Protein AF-A0A2V7KKA0-F1 (afdb_monomer_lite)

Radius of gyration: 19.96 Å; chains: 1; bounding box: 43×36×61 Å

pLDDT: mean 76.33, std 16.25, range [37.41, 95.31]

Foldseek 3Di:
DDDPVNVVVVVVVPPPCDPCPPPVNCVVCVVVCPVCPPPDPVVCVPPPVNVVVVVVQAPDDPVDDDPPVVVPNGDGPVVVVVVVVLVVQCPPDVVCCVVPPVVQPVDVVSNVVVVPD

Secondary structure (DSSP, 8-state):
---HHHHHHHHHHT--------HHHHHHHGGGGGGGTTS-HHHHHT-HHHHHHHHHTS---TTS----TTT--PPPHHHHHHHHHHHHHHHHSHHHIIIIIITGGGSHHHHHHHT--

Structure (mmCIF, N/CA/C/O backbone):
data_AF-A0A2V7KKA0-F1
#
_entry.id   AF-A0A2V7KKA0-F1
#
loop_
_atom_site.group_PDB
_atom_site.id
_atom_site.type_symbol
_atom_site.label_atom_id
_atom_site.label_alt_id
_atom_site.label_comp_id
_atom_site.label_asym_id
_atom_site.label_entity_id
_atom_site.label_seq_id
_atom_site.pdbx_PDB_ins_code
_atom_site.Cartn_x
_atom_site.Cartn_y
_atom_site.Cartn_z
_atom_site.occupancy
_atom_site.B_iso_or_equiv
_atom_site.auth_seq_id
_atom_site.auth_comp_id
_atom_site.auth_asym_id
_atom_site.auth_atom_id
_atom_site.pdbx_PDB_model_num
ATOM 1 N N . MET A 1 1 ? -1.093 6.565 39.123 1.00 48.78 1 MET A N 1
ATOM 2 C CA . MET A 1 1 ? -0.723 5.973 37.817 1.00 48.78 1 MET A CA 1
ATOM 3 C C . MET A 1 1 ? -1.458 6.728 36.716 1.00 48.78 1 MET A C 1
ATOM 5 O O . MET A 1 1 ? -2.671 6.868 36.840 1.00 48.78 1 MET A O 1
ATOM 9 N N . PRO A 1 2 ? -0.781 7.279 35.696 1.00 57.25 2 PRO A N 1
ATOM 10 C CA . PRO A 1 2 ? -1.476 7.929 34.593 1.00 57.25 2 PRO A CA 1
ATOM 11 C C . PRO A 1 2 ? -2.195 6.870 33.750 1.00 57.25 2 PRO A C 1
ATOM 13 O O . PRO A 1 2 ? -1.632 5.827 33.433 1.00 57.25 2 PRO A O 1
ATOM 16 N N . THR A 1 3 ? -3.458 7.117 33.411 1.00 74.44 3 THR A N 1
ATOM 17 C CA . THR A 1 3 ? -4.251 6.226 32.558 1.00 74.44 3 THR A CA 1
ATOM 18 C C . THR A 1 3 ? -3.871 6.406 31.087 1.00 74.44 3 THR A C 1
ATOM 20 O O . THR A 1 3 ? -3.471 7.494 30.666 1.00 74.44 3 THR A O 1
ATOM 23 N N . ARG A 1 4 ? -4.046 5.354 30.273 1.00 66.62 4 ARG A N 1
ATOM 24 C CA . ARG A 1 4 ? -3.746 5.341 28.825 1.00 66.62 4 ARG A CA 1
ATOM 25 C C . ARG A 1 4 ? -4.326 6.554 28.079 1.00 66.62 4 ARG A C 1
ATOM 27 O O . ARG A 1 4 ? -3.649 7.145 27.247 1.00 66.62 4 ARG A O 1
ATOM 34 N N . ARG A 1 5 ? -5.546 6.979 28.436 1.00 72.38 5 ARG A N 1
ATOM 35 C CA . ARG A 1 5 ? -6.208 8.184 27.895 1.00 72.38 5 ARG A CA 1
ATOM 36 C C . ARG A 1 5 ? -5.479 9.485 28.229 1.00 72.38 5 ARG A C 1
ATOM 38 O O . ARG A 1 5 ? -5.412 10.367 27.386 1.00 72.38 5 ARG A O 1
ATOM 45 N N . ARG A 1 6 ? -4.920 9.607 29.434 1.00 73.31 6 ARG A N 1
ATOM 46 C CA . ARG A 1 6 ? -4.191 10.807 29.862 1.00 73.31 6 ARG A CA 1
ATOM 47 C C . ARG A 1 6 ? -2.818 10.902 29.192 1.00 73.31 6 ARG A C 1
ATOM 49 O O . ARG A 1 6 ? -2.408 11.998 28.840 1.00 73.31 6 ARG A O 1
ATOM 56 N N . PHE A 1 7 ? -2.164 9.763 28.958 1.00 70.81 7 PHE A N 1
ATOM 57 C CA . PHE A 1 7 ? -0.900 9.685 28.217 1.00 70.81 7 PHE A CA 1
ATOM 58 C C . PHE A 1 7 ? -1.070 10.021 26.725 1.00 70.81 7 PHE A C 1
ATOM 60 O O . PHE A 1 7 ? -0.339 10.851 26.185 1.00 70.81 7 PHE A O 1
ATOM 67 N N . LEU A 1 8 ? -2.085 9.447 26.068 1.00 72.38 8 LEU A N 1
ATOM 68 C CA . LEU A 1 8 ? -2.421 9.806 24.685 1.00 72.38 8 LEU A CA 1
ATOM 69 C C . LEU A 1 8 ? -2.881 11.268 24.585 1.00 72.38 8 LEU A C 1
ATOM 71 O O . LEU A 1 8 ? -2.441 11.985 23.694 1.00 72.38 8 LEU A O 1
ATOM 75 N N . GLY A 1 9 ? -3.678 11.745 25.546 1.00 66.06 9 GLY A N 1
ATOM 76 C CA . GLY A 1 9 ? -4.071 13.153 25.634 1.00 66.06 9 GLY A CA 1
ATOM 77 C C . GLY A 1 9 ? -2.880 14.111 25.755 1.00 66.06 9 GLY A C 1
ATOM 78 O O . GLY A 1 9 ? -2.889 15.159 25.122 1.00 66.06 9 GLY A O 1
ATOM 79 N N . SER A 1 10 ? -1.823 13.746 26.492 1.00 65.19 10 SER A N 1
ATOM 80 C CA . SER A 1 10 ? -0.599 14.560 26.574 1.00 65.19 10 SER A CA 1
ATOM 81 C C . SER A 1 10 ? 0.253 14.540 25.300 1.00 65.19 10 SER A C 1
ATOM 83 O O . SER A 1 10 ? 0.927 15.524 25.023 1.00 65.19 10 SER A O 1
ATOM 85 N N . LEU A 1 11 ? 0.194 13.465 24.505 1.00 58.69 11 LEU A N 1
ATOM 86 C CA . LEU A 1 11 ? 0.838 13.399 23.187 1.00 58.69 11 LEU A CA 1
ATOM 87 C C . LEU A 1 11 ? 0.137 14.318 22.174 1.00 58.69 11 LEU A C 1
ATOM 89 O O . LEU A 1 11 ? 0.813 15.045 21.455 1.00 58.69 11 LEU A O 1
ATOM 93 N N . PHE A 1 12 ? -1.200 14.356 22.171 1.00 52.69 12 PHE A N 1
ATOM 94 C CA . PHE A 1 12 ? -1.978 15.247 21.296 1.00 52.69 12 PHE A CA 1
ATOM 95 C C . PHE A 1 12 ? -2.017 16.709 21.772 1.00 52.69 12 PHE A C 1
ATOM 97 O O . PHE A 1 12 ? -2.130 17.623 20.961 1.00 52.69 12 PHE A O 1
ATOM 104 N N . ALA A 1 13 ? -1.861 16.974 23.072 1.00 54.56 13 ALA A N 1
ATOM 105 C CA . ALA A 1 13 ? -1.648 18.338 23.565 1.00 54.56 13 ALA A CA 1
ATOM 106 C C . ALA A 1 13 ? -0.274 18.905 23.147 1.00 54.56 13 ALA A C 1
ATOM 108 O O . ALA A 1 13 ? -0.090 20.119 23.136 1.00 54.56 13 ALA A O 1
ATOM 109 N N . ALA A 1 14 ? 0.671 18.033 22.775 1.00 50.44 14 ALA A N 1
ATOM 110 C CA . ALA A 1 14 ? 1.998 18.392 22.282 1.00 50.44 14 ALA A CA 1
ATOM 111 C C . ALA A 1 14 ? 2.119 18.374 20.741 1.00 50.44 14 ALA A C 1
ATOM 113 O O . ALA A 1 14 ? 3.182 18.700 20.212 1.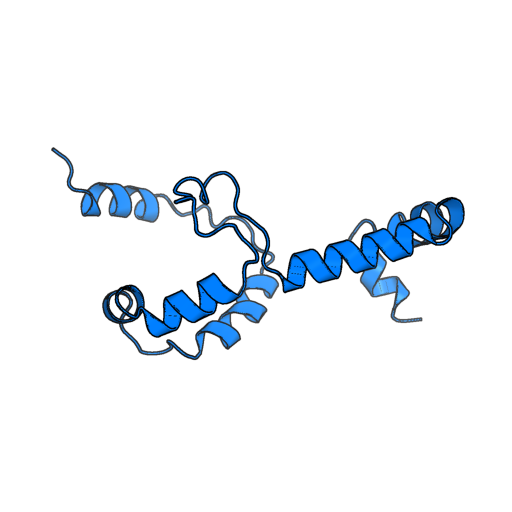00 50.44 14 ALA A O 1
ATOM 114 N N . THR A 1 15 ? 1.057 18.046 19.989 1.00 47.69 15 THR A N 1
ATOM 115 C CA . THR A 1 15 ? 1.067 18.088 18.514 1.00 47.69 15 THR A CA 1
ATOM 116 C C . THR A 1 15 ? 0.797 19.496 17.981 1.00 47.69 15 THR A C 1
ATOM 118 O O . THR A 1 15 ? -0.230 19.760 17.364 1.00 47.69 15 THR A O 1
ATOM 121 N N . ALA A 1 16 ? 1.760 20.396 18.175 1.00 48.88 16 ALA A N 1
ATOM 122 C CA . ALA A 1 16 ? 1.995 21.512 17.252 1.00 48.88 16 ALA A CA 1
ATOM 123 C C . ALA A 1 16 ? 3.059 21.154 16.192 1.00 48.88 16 ALA A C 1
ATOM 125 O O . ALA A 1 16 ? 3.560 22.020 15.483 1.00 48.88 16 ALA A O 1
ATOM 126 N N . THR A 1 17 ? 3.410 19.872 16.065 1.00 49.38 17 THR A N 1
ATOM 127 C CA . THR A 1 17 ? 4.269 19.349 15.001 1.00 49.38 17 THR A CA 1
ATOM 128 C C . THR A 1 17 ? 3.491 18.318 14.196 1.00 49.38 17 THR A C 1
ATOM 130 O O . THR A 1 17 ? 3.708 17.112 14.281 1.00 49.38 17 THR A O 1
ATOM 133 N N . LEU A 1 18 ? 2.547 18.806 13.385 1.00 48.06 18 LEU A N 1
ATOM 134 C CA . LEU A 1 18 ? 2.124 18.055 12.207 1.00 48.06 18 LEU A CA 1
ATOM 135 C C . LEU A 1 18 ? 3.412 17.715 11.437 1.00 48.06 18 LEU A C 1
ATOM 137 O O . LEU A 1 18 ? 4.129 18.652 11.066 1.00 48.06 18 LEU A O 1
ATOM 141 N N . PRO A 1 19 ? 3.766 16.435 11.202 1.00 48.94 19 PRO A N 1
ATOM 142 C CA . PRO A 1 19 ? 4.768 16.155 10.190 1.00 48.94 19 PRO A CA 1
ATOM 143 C C . PRO A 1 19 ? 4.258 16.838 8.926 1.00 48.94 19 PRO A C 1
ATOM 145 O O . PRO A 1 19 ? 3.075 16.717 8.602 1.00 48.94 19 PRO A O 1
ATOM 148 N N . ALA A 1 20 ? 5.112 17.625 8.276 1.00 52.56 20 ALA A N 1
ATOM 149 C CA . ALA A 1 20 ? 4.772 18.353 7.066 1.00 52.56 20 ALA A CA 1
ATOM 150 C C . ALA A 1 20 ? 4.495 17.356 5.927 1.00 52.56 20 ALA A C 1
ATOM 152 O O . ALA A 1 20 ? 5.288 17.196 5.001 1.00 52.56 20 ALA A O 1
ATOM 153 N N . LEU A 1 21 ? 3.353 16.663 5.981 1.00 51.91 21 LEU A N 1
ATOM 154 C CA . LEU A 1 21 ? 2.691 16.199 4.784 1.00 51.91 21 LEU A CA 1
ATOM 155 C C . LEU A 1 21 ? 2.526 17.450 3.938 1.00 51.91 21 LEU A C 1
ATOM 157 O O . LEU A 1 21 ? 1.974 18.449 4.404 1.00 51.91 21 LEU A O 1
ATOM 161 N N . LYS A 1 22 ? 3.060 17.411 2.714 1.00 53.06 22 LYS A N 1
ATOM 162 C CA . LYS A 1 22 ? 2.825 18.462 1.725 1.00 53.06 22 LYS A CA 1
ATOM 163 C C . LYS A 1 22 ? 1.345 18.828 1.803 1.00 53.06 22 LYS A C 1
ATOM 165 O O . LYS A 1 22 ? 0.509 17.930 1.789 1.00 53.06 22 LYS A O 1
ATOM 170 N N . SER A 1 23 ? 1.041 20.111 1.932 1.00 53.50 23 SER A N 1
ATOM 171 C CA . SER A 1 23 ? -0.306 20.645 2.176 1.00 53.50 23 SER A CA 1
ATOM 172 C C . SER A 1 23 ? -1.382 20.073 1.237 1.00 53.50 23 SER A C 1
ATOM 174 O O . SER A 1 23 ? -2.538 19.950 1.625 1.00 53.50 23 SER A O 1
ATOM 176 N N . ASP A 1 24 ? -0.987 19.629 0.042 1.00 58.88 24 ASP A N 1
ATOM 177 C CA . ASP A 1 24 ? -1.864 19.016 -0.959 1.00 58.88 24 ASP A CA 1
ATOM 178 C C . ASP A 1 24 ? -2.072 17.490 -0.796 1.00 58.88 24 ASP A C 1
ATOM 180 O O . ASP A 1 24 ? -3.012 16.913 -1.333 1.00 58.88 24 ASP A O 1
ATOM 184 N N . ALA A 1 25 ? -1.216 16.796 -0.041 1.00 60.06 25 ALA A N 1
ATOM 185 C CA . ALA A 1 25 ? -1.351 15.360 0.213 1.00 60.06 25 ALA A CA 1
ATOM 186 C C . ALA A 1 25 ? -2.565 15.068 1.101 1.00 60.06 25 ALA A C 1
ATOM 188 O O . ALA A 1 25 ? -3.354 14.180 0.790 1.00 60.06 25 ALA A O 1
ATOM 189 N N . LEU A 1 26 ? -2.760 15.861 2.160 1.00 59.38 26 LEU A N 1
ATOM 190 C CA . LEU A 1 26 ? -3.953 15.760 3.001 1.00 59.38 26 LEU A CA 1
ATOM 191 C C . LEU A 1 26 ? -5.218 16.091 2.204 1.00 59.38 26 LEU A C 1
ATOM 193 O O . LEU A 1 26 ? -6.191 15.351 2.299 1.00 59.38 26 LEU A O 1
ATOM 197 N N . ALA A 1 27 ? -5.180 17.116 1.348 1.00 65.31 27 ALA A N 1
ATOM 198 C CA . ALA A 1 27 ? -6.294 17.468 0.465 1.00 65.31 27 ALA A CA 1
ATOM 199 C C . ALA A 1 27 ? -6.671 16.348 -0.523 1.00 65.31 27 ALA A C 1
ATOM 201 O O . ALA A 1 27 ? -7.838 16.210 -0.873 1.00 65.31 27 ALA A O 1
ATOM 202 N N . ARG A 1 28 ? -5.714 15.509 -0.942 1.00 63.72 28 ARG A N 1
ATOM 203 C CA . ARG A 1 28 ? -5.966 14.332 -1.796 1.00 63.72 28 ARG A CA 1
ATOM 204 C C . ARG A 1 28 ? -6.451 13.105 -1.023 1.00 63.72 28 ARG A C 1
ATOM 206 O O . ARG A 1 28 ? -7.125 12.261 -1.604 1.00 63.72 28 ARG A O 1
ATOM 213 N N . ILE A 1 29 ? -6.112 13.000 0.262 1.00 63.28 29 ILE A N 1
ATOM 214 C CA . ILE A 1 29 ? -6.510 11.886 1.139 1.00 63.28 29 ILE A CA 1
ATOM 215 C C . ILE A 1 29 ? -7.889 12.141 1.771 1.00 63.28 29 ILE A C 1
ATOM 217 O O . ILE A 1 29 ? -8.669 11.205 1.918 1.00 63.28 29 ILE A O 1
ATOM 221 N N . LEU A 1 30 ? -8.229 13.394 2.088 1.00 64.94 30 LEU A N 1
ATOM 222 C CA . LEU A 1 30 ? -9.510 13.800 2.689 1.00 64.94 30 LEU A CA 1
ATOM 223 C C . LEU A 1 30 ? -10.752 13.311 1.908 1.00 64.94 30 LEU A C 1
ATOM 225 O O . LEU A 1 30 ? -11.690 12.816 2.525 1.00 64.94 30 LEU A O 1
ATOM 229 N N . PRO A 1 31 ? -10.789 13.335 0.563 1.00 71.31 31 PRO A N 1
ATOM 230 C CA . PRO A 1 31 ? -11.904 12.755 -0.183 1.00 71.31 31 PRO A CA 1
ATOM 231 C C . PRO A 1 31 ? -12.039 11.239 -0.006 1.00 71.31 31 PRO A C 1
ATOM 233 O O . PRO A 1 31 ? -13.144 10.713 -0.113 1.00 71.31 31 PRO A O 1
ATOM 236 N N . ALA A 1 32 ? -10.948 10.518 0.274 1.00 66.50 32 ALA A N 1
ATOM 237 C CA . ALA A 1 32 ? -11.002 9.080 0.528 1.00 66.50 32 ALA A CA 1
ATOM 238 C C . ALA A 1 32 ? -11.655 8.766 1.886 1.00 66.50 32 ALA A C 1
ATOM 240 O O . ALA A 1 32 ? -12.315 7.733 2.019 1.00 66.50 32 ALA A O 1
ATOM 241 N N . THR A 1 33 ? -11.573 9.686 2.858 1.00 71.75 33 THR A N 1
ATOM 242 C CA . THR A 1 33 ? -12.220 9.545 4.173 1.00 71.75 33 THR A CA 1
ATOM 243 C C . THR A 1 33 ? -13.716 9.857 4.153 1.00 71.75 33 THR A C 1
ATOM 245 O O . THR A 1 33 ? -14.379 9.671 5.167 1.00 71.75 33 THR A O 1
ATOM 248 N N . ARG A 1 34 ? -14.288 10.248 3.003 1.00 76.94 34 ARG A N 1
ATOM 249 C CA . ARG A 1 34 ? -15.732 10.513 2.855 1.00 76.94 34 ARG A CA 1
ATOM 250 C C . ARG A 1 34 ? -16.625 9.351 3.311 1.00 76.94 34 ARG A C 1
ATOM 252 O O . ARG A 1 34 ? -17.756 9.566 3.717 1.00 76.94 34 ARG A O 1
ATOM 259 N N . HIS A 1 35 ? -16.116 8.117 3.241 1.00 74.38 35 HIS A N 1
ATOM 260 C CA . HIS A 1 35 ? -16.853 6.907 3.624 1.00 74.38 35 HIS A CA 1
ATOM 261 C C . HIS A 1 35 ? -17.075 6.787 5.138 1.00 74.38 35 HIS A C 1
ATOM 263 O O . HIS A 1 35 ? -17.894 5.984 5.577 1.00 74.38 35 HIS A O 1
ATOM 269 N N . VAL A 1 36 ? -16.363 7.584 5.936 1.00 82.69 36 VAL A N 1
ATOM 270 C CA . VAL A 1 36 ? -16.521 7.649 7.394 1.00 82.69 36 VAL A CA 1
ATOM 271 C C . VAL A 1 36 ? -16.931 9.041 7.872 1.00 82.69 36 VAL A C 1
ATOM 273 O O . VAL A 1 36 ? -16.924 9.309 9.072 1.00 82.69 36 VAL A O 1
ATOM 276 N N . ASP A 1 37 ? -17.300 9.926 6.945 1.00 83.88 37 ASP A N 1
ATOM 277 C CA . ASP A 1 37 ? -17.658 11.302 7.266 1.00 83.88 37 ASP A CA 1
ATOM 278 C C . ASP A 1 37 ? -18.943 11.357 8.107 1.00 83.88 37 ASP A C 1
ATOM 280 O O . ASP A 1 37 ? -19.871 10.568 7.918 1.00 83.88 37 ASP A O 1
ATOM 284 N N . GLY A 1 38 ? -18.973 12.247 9.098 1.00 83.19 38 GLY A N 1
ATOM 285 C CA . GLY A 1 38 ? -20.078 12.356 10.058 1.00 83.19 38 GLY A CA 1
ATOM 286 C C . GLY A 1 38 ? -20.217 11.206 11.073 1.00 83.19 38 GLY A C 1
ATOM 287 O O . GLY A 1 38 ? -21.065 11.298 11.963 1.00 83.19 38 GLY A O 1
ATOM 288 N N . ARG A 1 39 ? -19.396 10.146 11.006 1.00 88.38 39 ARG A N 1
ATOM 289 C CA . ARG A 1 39 ? -19.361 9.078 12.025 1.00 88.38 39 ARG A CA 1
ATOM 290 C C . ARG A 1 39 ? -18.486 9.486 13.210 1.00 88.38 39 ARG A C 1
ATOM 292 O O . ARG A 1 39 ? -17.487 10.188 13.051 1.00 88.38 39 ARG A O 1
ATOM 299 N N . ARG A 1 40 ? -18.822 9.018 14.417 1.00 90.62 40 ARG A N 1
ATOM 300 C CA . ARG A 1 40 ? -17.965 9.266 15.584 1.00 90.62 40 ARG A CA 1
ATOM 301 C C . ARG A 1 40 ? -16.673 8.446 15.469 1.00 90.62 40 ARG A C 1
ATOM 303 O O . ARG A 1 40 ? -16.736 7.287 15.058 1.00 90.62 40 ARG A O 1
ATOM 310 N N . PRO A 1 41 ? -15.519 8.982 15.903 1.00 87.25 41 PRO A N 1
ATOM 311 C CA . PRO A 1 41 ? -14.246 8.261 15.846 1.00 87.25 41 PRO A CA 1
ATOM 312 C C . PRO A 1 41 ? -14.268 6.904 16.559 1.00 87.25 41 PRO A C 1
ATOM 314 O O . PRO A 1 41 ? -13.708 5.938 16.052 1.00 87.25 41 PRO A O 1
ATOM 317 N N . GLU A 1 42 ? -14.944 6.815 17.708 1.00 90.38 42 GLU A N 1
ATOM 318 C CA . GLU A 1 42 ? -15.116 5.551 18.438 1.00 90.38 42 GLU A CA 1
ATOM 319 C C . GLU A 1 42 ? -15.881 4.499 17.626 1.00 90.38 42 GLU A C 1
ATOM 321 O O . GLU A 1 42 ? -15.512 3.330 17.671 1.00 90.38 42 GLU A O 1
ATOM 326 N N . ASP A 1 43 ? -16.890 4.905 16.852 1.00 90.38 43 ASP A N 1
ATOM 327 C CA . ASP A 1 43 ? -17.706 3.978 16.062 1.00 90.38 43 ASP A CA 1
ATOM 328 C C . ASP A 1 43 ? -16.922 3.442 14.857 1.00 90.38 43 ASP A C 1
ATOM 330 O O . ASP A 1 43 ? -17.055 2.279 14.491 1.00 90.38 43 ASP A O 1
ATOM 334 N N . VAL A 1 44 ? -16.075 4.275 14.245 1.00 90.44 44 VAL A N 1
ATOM 335 C CA . VAL A 1 44 ? -15.176 3.863 13.152 1.00 90.44 44 VAL A CA 1
ATOM 336 C C . VAL A 1 44 ? -14.048 2.976 13.682 1.00 90.44 44 VAL A C 1
ATOM 338 O O . VAL A 1 44 ? -13.632 2.025 13.028 1.00 90.44 44 VAL A O 1
ATOM 341 N N . ALA A 1 45 ? -13.548 3.249 14.888 1.00 89.12 45 ALA A N 1
ATOM 342 C CA . ALA A 1 45 ? -12.491 2.450 15.501 1.00 89.12 45 ALA A CA 1
ATOM 343 C C . ALA A 1 45 ? -12.921 1.004 15.808 1.00 89.12 45 ALA A C 1
ATOM 345 O O . ALA A 1 45 ? -12.055 0.143 15.900 1.00 89.12 45 ALA A O 1
ATOM 346 N N . GLN A 1 46 ? -14.222 0.743 15.978 1.00 90.94 46 GLN A N 1
ATOM 347 C CA . GLN A 1 46 ? -14.777 -0.603 16.193 1.00 90.94 46 GLN A CA 1
ATOM 348 C C . GLN A 1 46 ? -15.257 -1.281 14.895 1.00 90.94 46 GLN A C 1
ATOM 350 O O . GLN A 1 46 ? -15.761 -2.401 14.937 1.00 90.94 46 GLN A O 1
ATOM 355 N N . ASP A 1 47 ? -15.140 -0.614 13.745 1.00 92.19 47 ASP A N 1
ATOM 356 C CA . ASP A 1 47 ? -15.631 -1.114 12.460 1.00 92.19 47 ASP A CA 1
ATOM 357 C C . ASP A 1 47 ? -14.615 -2.062 11.804 1.00 92.19 47 ASP A C 1
ATOM 359 O O . ASP A 1 47 ? -13.723 -1.651 11.059 1.00 92.19 47 ASP A O 1
ATOM 363 N N . GLU A 1 48 ? -14.736 -3.354 12.102 1.00 90.44 48 GLU A N 1
ATOM 364 C CA . GLU A 1 48 ? -13.831 -4.383 11.578 1.00 90.44 48 GLU A CA 1
ATOM 365 C C . GLU A 1 48 ? -13.922 -4.555 10.054 1.00 90.44 48 GLU A C 1
ATOM 367 O O . GLU A 1 48 ? -12.936 -4.933 9.420 1.00 90.44 48 GLU A O 1
ATOM 372 N N . ASP A 1 49 ? -15.072 -4.264 9.436 1.00 90.81 49 ASP A N 1
ATOM 373 C CA . ASP A 1 49 ? -15.220 -4.330 7.979 1.00 90.81 49 ASP A CA 1
ATOM 374 C C . ASP A 1 49 ? -14.386 -3.238 7.302 1.00 90.81 49 ASP A C 1
ATOM 376 O O . ASP A 1 49 ? -13.627 -3.522 6.369 1.00 90.81 49 ASP A O 1
ATOM 380 N N . PHE A 1 50 ? -14.449 -2.017 7.836 1.00 88.62 50 PHE A N 1
ATOM 381 C CA . PHE A 1 50 ? -13.631 -0.891 7.394 1.00 88.62 50 PHE A CA 1
ATOM 382 C C . PHE A 1 50 ? -12.129 -1.171 7.556 1.00 88.62 50 PHE A C 1
ATOM 384 O O . PHE A 1 50 ? -11.349 -1.017 6.611 1.00 88.62 50 PHE A O 1
ATOM 391 N N . TRP A 1 51 ? -11.695 -1.634 8.734 1.00 89.31 51 TRP A N 1
ATOM 392 C CA . TRP A 1 51 ? -10.275 -1.917 8.971 1.00 89.31 51 TRP A CA 1
ATOM 393 C C . TRP A 1 51 ? -9.771 -3.125 8.182 1.00 89.31 51 TRP A C 1
ATOM 395 O O . TRP A 1 51 ? -8.604 -3.135 7.775 1.00 89.31 51 TRP A O 1
ATOM 405 N N . ARG A 1 52 ? -10.623 -4.117 7.901 1.00 89.19 52 ARG A N 1
ATOM 406 C CA . ARG A 1 52 ? -10.271 -5.243 7.028 1.00 89.19 52 ARG A CA 1
ATOM 407 C C . ARG A 1 52 ? -9.953 -4.774 5.611 1.00 89.19 52 ARG A C 1
ATOM 409 O O . ARG A 1 52 ? -8.988 -5.273 5.032 1.00 89.19 52 ARG A O 1
ATOM 416 N N . GLU A 1 53 ? -10.704 -3.818 5.068 1.00 89.00 53 GLU A N 1
ATOM 417 C CA . GLU A 1 53 ? -10.426 -3.243 3.746 1.00 89.00 53 GLU A CA 1
ATOM 418 C C . GLU A 1 53 ? -9.070 -2.523 3.718 1.00 89.00 53 GLU A C 1
ATOM 420 O O . GLU A 1 53 ? -8.254 -2.764 2.825 1.00 89.00 53 GLU A O 1
ATOM 425 N N . ILE A 1 54 ? -8.767 -1.723 4.747 1.00 89.31 54 ILE A N 1
ATOM 426 C CA . ILE A 1 54 ? -7.462 -1.057 4.878 1.00 89.31 54 ILE A CA 1
ATOM 427 C C . ILE A 1 54 ? -6.331 -2.086 4.962 1.00 89.31 54 ILE A C 1
ATOM 429 O O . ILE A 1 54 ? -5.339 -1.970 4.244 1.00 89.31 54 ILE A O 1
ATOM 433 N N . GLN A 1 55 ? -6.474 -3.118 5.797 1.00 89.88 55 GLN A N 1
ATOM 434 C CA . GLN A 1 55 ? -5.476 -4.185 5.912 1.00 89.88 55 GLN A CA 1
ATOM 435 C C . GLN A 1 55 ? -5.290 -4.946 4.596 1.00 89.88 55 GLN A C 1
ATOM 437 O O . GLN A 1 55 ? -4.185 -5.395 4.299 1.00 89.88 55 GLN A O 1
ATOM 442 N N . ALA A 1 56 ? -6.348 -5.110 3.800 1.00 90.75 56 ALA A N 1
ATOM 443 C CA . ALA A 1 56 ? -6.274 -5.778 2.506 1.00 90.75 56 ALA A CA 1
ATOM 444 C C . ALA A 1 56 ? -5.429 -5.002 1.486 1.00 90.75 56 ALA A C 1
ATOM 446 O O . ALA A 1 56 ? -4.936 -5.611 0.541 1.00 90.75 56 ALA A O 1
ATOM 447 N N . ALA A 1 57 ? -5.202 -3.698 1.669 1.00 92.06 57 ALA A N 1
ATOM 448 C CA . ALA A 1 57 ? -4.354 -2.900 0.783 1.00 92.06 57 ALA A CA 1
ATOM 449 C C . ALA A 1 57 ? -2.849 -3.220 0.899 1.00 92.06 57 ALA A C 1
ATOM 451 O O . ALA A 1 57 ? -2.075 -2.769 0.051 1.00 92.06 57 ALA A O 1
ATOM 452 N N . PHE A 1 58 ? -2.425 -3.980 1.912 1.00 93.38 58 PHE A N 1
ATOM 453 C CA . PHE A 1 58 ? -1.027 -4.329 2.166 1.00 93.38 58 PHE A CA 1
ATOM 454 C C . PHE A 1 58 ? -0.773 -5.815 1.900 1.00 93.38 58 PHE A C 1
ATOM 456 O O . PHE A 1 58 ? -1.501 -6.677 2.392 1.00 93.38 58 PHE A O 1
ATOM 463 N N . ASP A 1 59 ? 0.305 -6.108 1.174 1.00 91.94 59 ASP A N 1
ATOM 464 C CA . ASP A 1 59 ? 0.774 -7.477 0.946 1.00 91.94 59 ASP A CA 1
ATOM 465 C C . ASP A 1 59 ? 1.802 -7.835 2.026 1.00 91.94 59 ASP A C 1
ATOM 467 O O . ASP A 1 59 ? 3.011 -7.722 1.825 1.00 91.94 59 ASP A O 1
ATOM 471 N N . ILE A 1 60 ? 1.307 -8.192 3.211 1.00 89.62 60 ILE A N 1
ATOM 472 C CA . ILE A 1 60 ? 2.119 -8.571 4.375 1.00 89.62 60 ILE A CA 1
ATOM 473 C C . ILE A 1 60 ? 1.765 -9.979 4.851 1.00 89.62 60 ILE A C 1
ATOM 475 O O . ILE A 1 60 ? 0.634 -10.438 4.678 1.00 89.62 60 ILE A O 1
ATOM 479 N N . ASP A 1 61 ? 2.727 -10.650 5.483 1.00 88.88 61 ASP A N 1
ATOM 480 C CA . ASP A 1 61 ? 2.481 -11.926 6.150 1.00 88.88 61 ASP A CA 1
ATOM 481 C C . ASP A 1 61 ? 1.550 -11.727 7.358 1.00 88.88 61 ASP A C 1
ATOM 483 O O . ASP A 1 61 ? 1.835 -10.938 8.261 1.00 88.88 61 ASP A O 1
ATOM 487 N N . ARG A 1 62 ? 0.426 -12.454 7.369 1.00 87.00 62 ARG A N 1
ATOM 488 C CA . ARG A 1 62 ? -0.584 -12.404 8.437 1.00 87.00 62 ARG A CA 1
ATOM 489 C C . ARG A 1 62 ? -0.277 -13.351 9.602 1.00 87.00 62 ARG A C 1
ATOM 491 O O . ARG A 1 62 ? -1.014 -13.344 10.583 1.00 87.00 62 ARG A O 1
ATOM 498 N N . GLY A 1 63 ? 0.800 -14.134 9.523 1.00 91.19 63 GLY A N 1
ATOM 499 C CA . GLY A 1 63 ? 1.308 -14.945 10.632 1.00 91.19 63 GLY A CA 1
ATOM 500 C C . GLY A 1 63 ? 2.007 -14.133 11.728 1.00 91.19 63 GLY A C 1
ATOM 501 O O . GLY A 1 63 ? 2.213 -14.643 12.828 1.00 91.19 63 GLY A O 1
ATOM 502 N N . MET A 1 64 ? 2.348 -12.866 11.460 1.00 87.75 64 MET A N 1
ATOM 503 C CA . MET A 1 64 ? 3.043 -11.976 12.392 1.00 87.75 64 MET A CA 1
ATOM 504 C C . MET A 1 64 ? 2.174 -10.777 12.788 1.00 87.75 64 MET A C 1
ATOM 506 O O . MET A 1 64 ? 1.626 -10.075 11.940 1.00 87.75 64 MET A O 1
ATOM 510 N N . ILE A 1 65 ? 2.128 -10.471 14.087 1.00 87.88 65 ILE A N 1
ATOM 511 C CA . ILE A 1 65 ? 1.515 -9.237 14.595 1.00 87.88 65 ILE A CA 1
ATOM 512 C C . ILE A 1 65 ? 2.580 -8.136 14.653 1.00 87.88 65 ILE A C 1
ATOM 514 O O . ILE A 1 65 ? 3.449 -8.141 15.524 1.00 87.88 65 ILE A O 1
ATOM 518 N N . ASN A 1 66 ? 2.498 -7.163 13.743 1.00 85.94 66 ASN A N 1
ATOM 519 C CA . ASN A 1 66 ? 3.402 -6.013 13.728 1.00 85.94 66 ASN A CA 1
ATOM 520 C C . ASN A 1 66 ? 2.839 -4.841 14.554 1.00 85.94 66 ASN A C 1
ATOM 522 O O . ASN A 1 66 ? 1.956 -4.110 14.107 1.00 85.94 66 ASN A O 1
ATOM 526 N N . LEU A 1 67 ? 3.397 -4.629 15.749 1.00 90.44 67 LEU A N 1
ATOM 527 C CA . LEU A 1 67 ? 3.063 -3.501 16.630 1.00 90.44 67 LEU A CA 1
ATOM 528 C C . LEU A 1 67 ? 4.023 -2.304 16.486 1.00 90.44 67 LEU A C 1
ATOM 530 O O . LEU A 1 67 ? 3.868 -1.307 17.189 1.00 90.44 67 LEU A O 1
ATOM 534 N N . ASN A 1 68 ? 5.010 -2.376 15.586 1.00 88.44 68 ASN A N 1
ATOM 535 C CA . ASN A 1 68 ? 6.049 -1.356 15.407 1.00 88.44 68 ASN A CA 1
ATOM 536 C C . ASN A 1 68 ? 5.829 -0.453 14.177 1.00 88.44 68 ASN A C 1
ATOM 538 O O . ASN A 1 68 ? 6.710 0.319 13.812 1.00 88.44 68 ASN A O 1
ATOM 542 N N . ASN A 1 69 ? 4.629 -0.461 13.589 1.00 85.00 69 ASN A N 1
ATOM 543 C CA . ASN A 1 69 ? 4.302 0.378 12.425 1.00 85.00 69 ASN A CA 1
ATOM 544 C C . ASN A 1 69 ? 4.518 1.891 12.646 1.00 85.00 69 ASN A C 1
ATOM 546 O O . ASN A 1 69 ? 4.596 2.641 11.679 1.00 85.00 69 ASN A O 1
ATOM 550 N N . GLY A 1 70 ? 4.630 2.355 13.897 1.00 84.19 70 GLY A N 1
ATOM 551 C CA . GLY A 1 70 ? 4.977 3.745 14.207 1.00 84.19 70 GLY A CA 1
ATOM 552 C C . GLY A 1 70 ? 6.443 4.118 13.941 1.00 84.19 70 GLY A C 1
ATOM 553 O O . GLY A 1 70 ? 6.727 5.295 13.749 1.00 84.19 70 GLY A O 1
ATOM 554 N N . GLY A 1 71 ? 7.367 3.150 13.935 1.00 86.81 71 GLY A N 1
ATOM 555 C CA . GLY A 1 71 ? 8.779 3.375 13.607 1.00 86.81 71 GLY A CA 1
ATOM 556 C C . GLY A 1 71 ? 9.044 3.218 12.113 1.00 86.81 71 GLY A C 1
ATOM 557 O O . GLY A 1 71 ? 9.632 4.096 11.486 1.00 86.81 71 GLY A O 1
ATOM 558 N N . VAL A 1 72 ? 8.568 2.111 11.541 1.00 84.12 72 VAL A N 1
ATOM 559 C CA . VAL A 1 72 ? 8.599 1.841 10.101 1.00 84.12 72 VAL A CA 1
ATOM 560 C C . VAL A 1 72 ? 7.350 1.049 9.736 1.00 84.12 72 VAL A C 1
ATOM 562 O O . VAL A 1 72 ? 7.065 0.016 10.342 1.00 84.12 72 VAL A O 1
ATOM 565 N N . ALA A 1 73 ? 6.618 1.523 8.733 1.00 87.81 73 ALA A N 1
ATOM 566 C CA . ALA A 1 73 ? 5.439 0.848 8.211 1.00 87.81 73 ALA A CA 1
ATOM 567 C C . ALA A 1 73 ? 5.733 0.214 6.841 1.00 87.81 73 ALA A C 1
ATOM 569 O O . ALA A 1 73 ? 6.503 0.777 6.055 1.00 87.81 73 ALA A O 1
ATOM 570 N N . PRO A 1 74 ? 5.106 -0.931 6.520 1.00 91.88 74 PRO A N 1
ATOM 571 C CA . PRO A 1 74 ? 5.103 -1.447 5.163 1.00 91.88 74 PRO A CA 1
ATOM 572 C C . PRO A 1 74 ? 4.373 -0.470 4.236 1.00 91.88 74 PRO A C 1
ATOM 574 O O . PRO A 1 74 ? 3.424 0.207 4.632 1.00 91.88 74 PRO A O 1
ATOM 577 N N . SER A 1 75 ? 4.790 -0.424 2.976 1.00 92.81 75 SER A N 1
ATOM 578 C CA . SER A 1 75 ? 4.096 0.350 1.947 1.00 92.81 75 SER A CA 1
ATOM 579 C C . SER A 1 75 ? 2.880 -0.423 1.409 1.00 92.81 75 SER A C 1
ATOM 581 O O . SER A 1 75 ? 2.971 -1.643 1.236 1.00 92.81 75 SER A O 1
ATOM 583 N N . PRO A 1 76 ? 1.756 0.249 1.089 1.00 93.88 76 PRO A N 1
ATOM 584 C CA . PRO A 1 76 ? 0.611 -0.389 0.437 1.00 93.88 76 PRO A CA 1
ATOM 585 C C . PRO A 1 76 ? 0.982 -1.003 -0.920 1.00 93.88 76 PRO A C 1
ATOM 587 O O . PRO A 1 76 ? 1.884 -0.519 -1.612 1.00 93.88 76 PRO A O 1
ATOM 590 N N . ARG A 1 77 ? 0.218 -2.004 -1.372 1.00 94.50 77 ARG A N 1
ATOM 591 C CA . ARG A 1 77 ? 0.444 -2.724 -2.639 1.00 94.50 77 ARG A CA 1
ATOM 592 C C . ARG A 1 77 ? 0.549 -1.795 -3.845 1.00 94.50 77 ARG A C 1
ATOM 594 O O . ARG A 1 77 ? 1.421 -1.983 -4.687 1.00 94.50 77 ARG A O 1
ATOM 601 N N . VAL A 1 78 ? -0.286 -0.757 -3.919 1.00 92.00 78 VAL A N 1
ATOM 602 C CA . VAL A 1 78 ? -0.240 0.222 -5.022 1.00 92.00 78 VAL A CA 1
ATOM 603 C C . VAL A 1 78 ? 1.089 0.986 -5.076 1.00 92.00 78 VAL A C 1
ATOM 605 O O . VAL A 1 78 ? 1.609 1.238 -6.164 1.00 92.00 78 VAL A O 1
ATOM 608 N N . VAL A 1 79 ? 1.669 1.306 -3.914 1.00 93.00 79 VAL A N 1
ATOM 609 C CA . VAL A 1 79 ? 2.965 1.989 -3.807 1.00 93.00 79 VAL A CA 1
ATOM 610 C C . VAL A 1 79 ? 4.086 1.037 -4.208 1.00 93.00 79 VAL A C 1
ATOM 612 O O . VAL A 1 79 ? 4.922 1.405 -5.029 1.00 93.00 79 VAL A O 1
ATOM 615 N N . ASN A 1 80 ? 4.058 -0.207 -3.720 1.00 94.56 80 ASN A N 1
ATOM 616 C CA . ASN A 1 80 ? 5.034 -1.231 -4.107 1.00 94.56 80 ASN A CA 1
ATOM 617 C C . ASN A 1 80 ? 4.997 -1.508 -5.615 1.00 94.56 80 ASN A C 1
ATOM 619 O O . ASN A 1 80 ? 6.041 -1.546 -6.260 1.00 94.56 80 ASN A O 1
ATOM 623 N N . ALA A 1 81 ? 3.805 -1.619 -6.205 1.00 94.62 81 ALA A N 1
ATOM 624 C CA . ALA A 1 81 ? 3.640 -1.809 -7.642 1.00 94.62 81 ALA A CA 1
ATOM 625 C C . ALA A 1 81 ? 4.174 -0.613 -8.446 1.00 94.62 81 ALA A C 1
ATOM 627 O O . ALA A 1 81 ? 4.790 -0.795 -9.495 1.00 94.62 81 ALA A O 1
ATOM 628 N N . ALA A 1 82 ? 3.960 0.618 -7.971 1.00 90.94 82 ALA A N 1
ATOM 629 C CA . ALA A 1 82 ? 4.552 1.800 -8.592 1.00 90.94 82 ALA A CA 1
ATOM 630 C C . ALA A 1 82 ? 6.080 1.764 -8.513 1.00 90.94 82 ALA A C 1
ATOM 632 O O . ALA A 1 82 ? 6.745 1.952 -9.530 1.00 90.94 82 ALA A O 1
ATOM 633 N N . PHE A 1 83 ? 6.629 1.451 -7.340 1.00 91.38 83 PHE A N 1
ATOM 634 C CA . PHE A 1 83 ? 8.068 1.331 -7.134 1.00 91.38 83 PHE A CA 1
ATOM 635 C C . PHE A 1 83 ? 8.697 0.280 -8.060 1.00 91.38 83 PHE A C 1
ATOM 637 O O . PHE A 1 83 ? 9.692 0.567 -8.721 1.00 91.38 83 PHE A O 1
ATOM 644 N N . GLN A 1 84 ? 8.072 -0.893 -8.198 1.00 95.31 84 GLN A N 1
ATOM 645 C CA . GLN A 1 84 ? 8.511 -1.937 -9.131 1.00 95.31 84 GLN A CA 1
ATOM 646 C C . GLN A 1 84 ? 8.529 -1.451 -10.587 1.00 95.31 84 GLN A C 1
ATOM 648 O O . GLN A 1 84 ? 9.500 -1.704 -11.299 1.00 95.31 84 GLN A O 1
ATOM 653 N N . ARG A 1 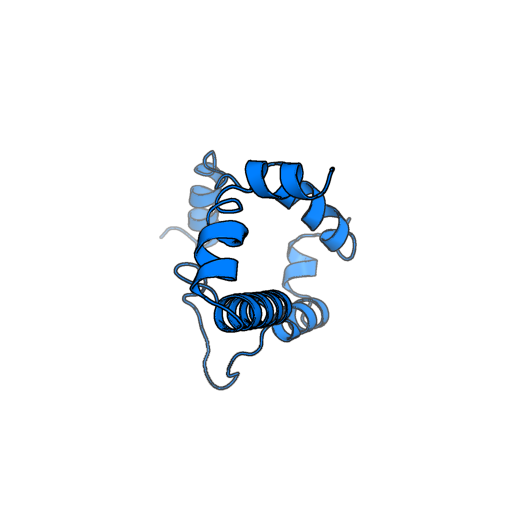85 ? 7.501 -0.714 -11.037 1.00 91.25 85 ARG A N 1
ATOM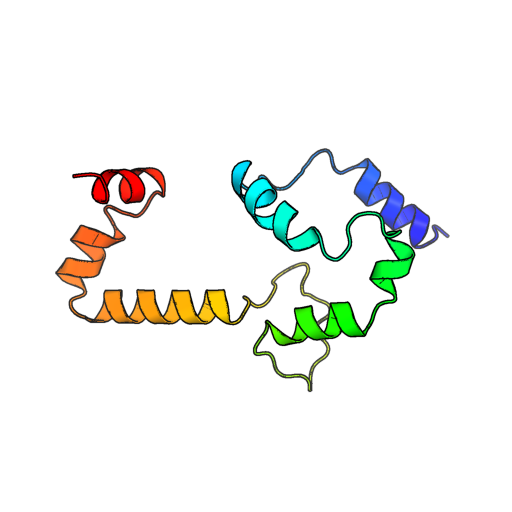 654 C CA . ARG A 1 85 ? 7.481 -0.134 -12.393 1.00 91.25 85 ARG A CA 1
ATOM 655 C C . ARG A 1 85 ? 8.617 0.862 -12.606 1.00 91.25 85 ARG A C 1
ATOM 657 O O . ARG A 1 85 ? 9.281 0.802 -13.636 1.00 91.25 85 ARG A O 1
ATOM 664 N N . TYR A 1 86 ? 8.861 1.753 -11.646 1.00 88.69 86 TYR A N 1
ATOM 665 C CA . TYR A 1 86 ? 9.964 2.710 -11.749 1.00 88.69 86 TYR A CA 1
ATOM 666 C C . TYR A 1 86 ? 11.323 2.015 -11.772 1.00 88.69 86 TYR A C 1
ATOM 668 O O . TYR A 1 86 ? 12.173 2.378 -12.578 1.00 88.69 86 TYR A O 1
ATOM 676 N N . LEU A 1 87 ? 11.507 0.971 -10.963 1.00 92.31 87 LEU A N 1
ATOM 677 C CA . LEU A 1 87 ? 12.729 0.174 -10.984 1.00 92.31 87 LEU A CA 1
ATOM 678 C C . LEU A 1 87 ? 12.938 -0.518 -12.339 1.00 92.31 87 LEU A C 1
ATOM 680 O O . LEU A 1 87 ? 14.053 -0.529 -12.856 1.00 92.31 87 LEU A O 1
ATOM 684 N N . ALA A 1 88 ? 11.874 -1.054 -12.942 1.00 93.56 88 ALA A N 1
ATOM 685 C CA . ALA A 1 88 ? 11.945 -1.635 -14.280 1.00 93.56 88 ALA A CA 1
ATOM 686 C C . ALA A 1 88 ? 12.388 -0.598 -15.326 1.00 93.56 88 ALA A C 1
ATOM 688 O O . ALA A 1 88 ? 13.270 -0.893 -16.127 1.00 93.56 88 ALA A O 1
ATOM 689 N N . VAL A 1 89 ? 11.848 0.626 -15.276 1.00 88.94 89 VAL A N 1
ATOM 690 C CA . VAL A 1 89 ? 12.269 1.739 -16.149 1.00 88.94 89 VAL A CA 1
ATOM 691 C C . VAL A 1 89 ? 13.743 2.091 -15.935 1.00 88.94 89 VAL A C 1
ATOM 693 O O . VAL A 1 89 ? 14.488 2.217 -16.908 1.00 88.94 89 VAL A O 1
ATOM 696 N N . SER A 1 90 ? 14.204 2.187 -14.684 1.00 88.31 90 SER A N 1
ATOM 697 C CA . SER A 1 90 ? 15.623 2.431 -14.381 1.00 88.31 90 SER A CA 1
ATOM 698 C C . SER A 1 90 ? 16.537 1.388 -15.028 1.00 88.31 90 SER A C 1
ATOM 700 O O . SER A 1 90 ? 17.610 1.728 -15.510 1.00 88.31 90 SER A O 1
ATOM 702 N N . ASN A 1 91 ? 16.090 0.134 -15.110 1.00 92.94 91 ASN A N 1
ATOM 703 C CA . ASN A 1 91 ? 16.887 -0.971 -15.640 1.00 92.94 91 ASN A CA 1
ATOM 704 C C . ASN A 1 91 ? 16.817 -1.149 -17.168 1.00 92.94 91 ASN A C 1
ATOM 706 O O . ASN A 1 91 ? 17.594 -1.937 -17.701 1.00 92.94 91 ASN A O 1
ATOM 710 N N . GLN A 1 92 ? 15.940 -0.442 -17.893 1.00 92.19 92 GLN A N 1
ATOM 711 C CA . GLN A 1 92 ? 15.847 -0.577 -19.358 1.00 92.19 92 GLN A CA 1
ATOM 712 C C . GLN A 1 92 ? 17.081 -0.032 -20.092 1.00 92.19 92 GLN A C 1
ATOM 714 O O . GLN A 1 92 ? 17.555 -0.648 -21.042 1.00 92.19 92 GLN A O 1
ATOM 719 N N . ALA A 1 93 ? 17.599 1.119 -19.660 1.00 91.75 93 ALA A N 1
ATOM 720 C CA . ALA A 1 93 ? 18.812 1.729 -20.202 1.00 91.75 93 ALA A CA 1
ATOM 721 C C . ALA A 1 93 ? 19.432 2.663 -19.148 1.00 91.75 93 ALA A C 1
ATOM 723 O O . ALA A 1 93 ? 19.292 3.882 -19.270 1.00 91.75 93 ALA A O 1
ATOM 724 N N . PRO A 1 94 ? 20.105 2.125 -18.111 1.00 88.56 94 PRO A N 1
ATOM 725 C CA . PRO A 1 94 ? 20.452 2.869 -16.896 1.00 88.56 94 PRO A CA 1
ATOM 726 C C . PRO A 1 94 ? 21.164 4.205 -17.133 1.00 88.56 94 PRO A C 1
ATOM 728 O O . PRO A 1 94 ? 20.815 5.206 -16.515 1.00 88.56 94 PRO A O 1
ATOM 731 N N . ALA A 1 95 ? 22.107 4.265 -18.079 1.00 87.12 95 ALA A N 1
ATOM 732 C CA . ALA A 1 95 ? 22.823 5.503 -18.396 1.00 87.12 95 ALA A CA 1
ATOM 733 C C . ALA A 1 95 ? 21.907 6.614 -18.950 1.00 87.12 95 ALA A C 1
ATOM 735 O O . ALA A 1 95 ? 22.168 7.791 -18.730 1.00 87.12 95 ALA A O 1
ATOM 736 N N . ILE A 1 96 ? 20.823 6.260 -19.646 1.00 84.75 96 ILE A N 1
ATOM 737 C CA . ILE A 1 96 ? 19.845 7.217 -20.180 1.00 84.75 96 ILE A CA 1
ATOM 738 C C . ILE A 1 96 ? 18.747 7.469 -19.143 1.00 84.75 96 ILE A C 1
ATOM 740 O O . ILE A 1 96 ? 18.489 8.611 -18.765 1.00 84.75 96 ILE A O 1
ATOM 744 N N . THR A 1 97 ? 18.103 6.411 -18.652 1.00 86.38 97 THR A N 1
ATOM 745 C CA . THR A 1 97 ? 16.927 6.530 -17.783 1.00 86.38 97 THR A CA 1
ATOM 746 C C . THR A 1 97 ? 17.289 7.080 -16.407 1.00 86.38 97 THR A C 1
ATOM 748 O O . THR A 1 97 ? 16.546 7.900 -15.875 1.00 86.38 97 THR A O 1
ATOM 751 N N . MET A 1 98 ? 18.441 6.719 -15.838 1.00 85.00 98 MET A N 1
ATOM 752 C CA . MET A 1 98 ? 18.841 7.229 -14.525 1.00 85.00 98 MET A CA 1
ATOM 753 C C . MET A 1 98 ? 19.463 8.626 -14.614 1.00 85.00 98 MET A C 1
ATOM 755 O O . MET A 1 98 ? 19.017 9.517 -13.896 1.00 85.00 98 MET A O 1
ATOM 759 N N . TRP A 1 99 ? 20.442 8.852 -15.498 1.00 82.62 99 TRP A N 1
ATOM 760 C CA . TRP A 1 99 ? 21.183 10.125 -15.528 1.00 82.62 99 TRP A CA 1
ATOM 761 C C . TRP A 1 99 ? 20.471 11.253 -16.270 1.00 82.62 99 TRP A C 1
ATOM 763 O O . TRP A 1 99 ? 20.592 12.406 -15.870 1.00 82.62 99 TRP A O 1
ATOM 773 N N . ALA A 1 100 ? 19.728 10.963 -17.341 1.00 75.94 100 ALA A N 1
ATOM 774 C CA . ALA A 1 100 ? 19.023 12.013 -18.073 1.00 75.94 100 ALA A CA 1
ATOM 775 C C . ALA A 1 100 ? 17.612 12.236 -17.513 1.00 75.94 100 ALA A C 1
ATOM 777 O O . ALA A 1 100 ? 17.178 13.376 -17.340 1.00 75.94 100 ALA A O 1
ATOM 778 N N . TRP A 1 101 ? 16.875 11.159 -17.230 1.00 77.38 101 TRP A N 1
ATOM 779 C CA . TRP A 1 101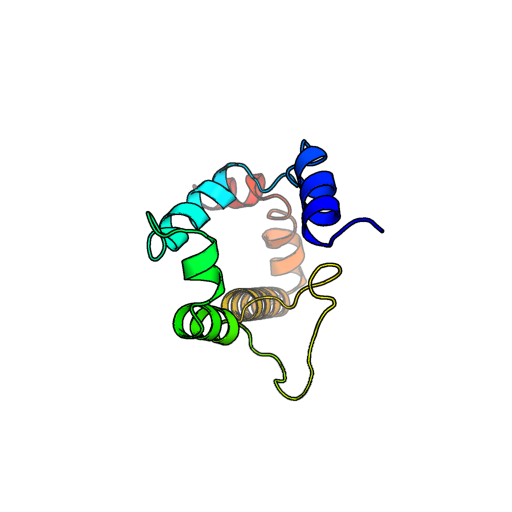 ? 15.451 11.270 -16.897 1.00 77.38 101 TRP A CA 1
ATOM 780 C C . TRP A 1 101 ? 15.192 11.336 -15.390 1.00 77.38 101 TRP A C 1
ATOM 782 O O . TRP A 1 101 ? 14.544 12.270 -14.924 1.00 77.38 101 TRP A O 1
ATOM 792 N N . ILE A 1 102 ? 15.697 10.385 -14.601 1.00 78.69 102 ILE A N 1
ATOM 793 C CA . ILE A 1 102 ? 15.414 10.337 -13.156 1.00 78.69 102 ILE A CA 1
ATOM 794 C C . ILE A 1 102 ? 16.165 11.436 -12.400 1.00 78.69 102 ILE A C 1
ATOM 796 O O . ILE A 1 102 ? 15.555 12.111 -11.574 1.00 78.69 102 ILE A O 1
ATOM 800 N N . GLU A 1 103 ? 17.448 11.663 -12.696 1.00 74.94 103 GLU A N 1
ATOM 801 C CA . GLU A 1 103 ? 18.245 12.736 -12.081 1.00 74.94 103 GLU A CA 1
ATOM 802 C C . GLU A 1 103 ? 17.620 14.114 -12.341 1.00 74.94 103 GLU A C 1
ATOM 804 O O . GLU A 1 103 ? 17.460 14.921 -11.417 1.00 74.94 103 GLU A O 1
ATOM 809 N N . SER A 1 104 ? 17.170 14.370 -13.578 1.00 67.12 104 SER A N 1
ATOM 810 C CA . SER A 1 104 ? 16.446 15.607 -13.880 1.00 67.12 104 SER A CA 1
ATOM 811 C C . SER A 1 104 ? 15.140 15.681 -13.084 1.00 67.12 104 SER A C 1
ATOM 813 O O . SER A 1 104 ? 14.841 16.724 -12.513 1.00 67.12 104 SER A O 1
ATOM 815 N N . CYS A 1 105 ? 14.430 14.568 -12.899 1.00 63.53 105 CYS A N 1
ATOM 816 C CA . CYS A 1 105 ? 13.211 14.479 -12.089 1.00 63.53 105 CYS A CA 1
ATOM 817 C C . CYS A 1 105 ? 13.432 14.347 -10.565 1.00 63.53 105 CYS A C 1
ATOM 819 O O . CYS A 1 105 ? 12.456 14.161 -9.835 1.00 63.53 105 CYS A O 1
ATOM 821 N N . SER A 1 106 ? 14.664 14.489 -10.057 1.00 67.44 106 SER A N 1
ATOM 822 C CA . SER A 1 106 ? 15.016 14.317 -8.631 1.00 67.44 106 SER A CA 1
ATOM 823 C C . SER A 1 106 ? 14.217 15.198 -7.661 1.00 67.44 106 SER A C 1
ATOM 825 O O . SER A 1 106 ? 14.059 14.858 -6.489 1.00 67.44 106 SER A O 1
ATOM 827 N N . SER A 1 107 ? 13.669 16.321 -8.135 1.00 58.75 107 SER A N 1
ATOM 828 C CA . SER A 1 107 ? 12.704 17.128 -7.389 1.00 58.75 107 SER A CA 1
ATOM 829 C C . SER A 1 107 ? 11.351 17.145 -8.100 1.00 58.75 107 SER A C 1
ATOM 831 O O . SER A 1 107 ? 11.268 17.267 -9.323 1.00 58.75 107 SER A O 1
ATOM 833 N N . ALA A 1 108 ? 10.263 17.092 -7.323 1.00 57.56 108 ALA A N 1
ATOM 834 C CA . ALA A 1 108 ? 8.896 17.133 -7.856 1.00 57.56 108 ALA A CA 1
ATOM 835 C C . ALA A 1 108 ? 8.637 18.358 -8.763 1.00 57.56 108 ALA A C 1
ATOM 837 O O . ALA A 1 108 ? 7.833 18.285 -9.690 1.00 57.56 108 ALA A O 1
ATOM 838 N N . TYR A 1 109 ? 9.356 19.461 -8.527 1.00 57.06 109 TYR A N 1
ATOM 839 C CA . TYR A 1 109 ? 9.325 20.654 -9.370 1.00 57.06 109 TYR A CA 1
ATOM 840 C C . TYR A 1 109 ? 9.853 20.394 -10.785 1.00 57.06 109 TYR A C 1
ATOM 842 O O . TYR A 1 109 ? 9.211 20.802 -11.753 1.00 57.06 109 TYR A O 1
ATOM 850 N N . ARG A 1 110 ? 10.984 19.689 -10.920 1.00 59.22 110 ARG A N 1
ATOM 851 C CA . ARG A 1 110 ? 11.594 19.414 -12.229 1.00 59.22 110 ARG A CA 1
ATOM 852 C C . ARG A 1 110 ? 10.806 18.397 -13.050 1.00 59.22 110 ARG A C 1
ATOM 854 O O . ARG A 1 110 ? 10.706 18.550 -14.261 1.00 59.22 110 ARG A O 1
ATOM 861 N N . CYS A 1 111 ? 10.159 17.436 -12.393 1.00 58.22 111 CYS A N 1
ATOM 862 C CA . CYS A 1 111 ? 9.300 16.463 -13.068 1.00 58.22 111 CYS A CA 1
ATOM 863 C C . CYS A 1 111 ? 8.052 17.124 -13.697 1.00 58.22 111 CYS A C 1
ATOM 865 O O . CYS A 1 111 ? 7.700 16.823 -14.832 1.00 58.22 111 CYS A O 1
ATOM 867 N N . SER A 1 112 ? 7.431 18.104 -13.019 1.00 52.53 112 SER A N 1
ATOM 868 C CA . SER A 1 112 ? 6.242 18.797 -13.556 1.00 52.53 112 SER A CA 1
ATOM 869 C C . SER A 1 112 ? 6.544 19.728 -14.740 1.00 52.53 112 SER A C 1
ATOM 871 O O . SER A 1 112 ? 5.662 19.985 -15.560 1.00 52.53 112 SER A O 1
ATOM 873 N N . ALA A 1 113 ? 7.781 20.228 -14.834 1.00 52.22 113 ALA A N 1
ATOM 874 C CA . ALA A 1 113 ? 8.229 21.070 -15.941 1.00 52.22 113 ALA A CA 1
ATOM 875 C C . ALA A 1 113 ? 8.472 20.260 -17.228 1.00 52.22 113 ALA A C 1
ATOM 877 O O . ALA A 1 113 ? 8.214 20.766 -18.314 1.00 52.22 113 ALA A O 1
ATOM 878 N N . ALA A 1 114 ? 8.894 18.996 -17.111 1.00 49.22 114 ALA A N 1
ATOM 879 C CA . ALA A 1 114 ? 9.161 18.121 -18.255 1.00 49.22 114 ALA A CA 1
ATOM 880 C C . ALA A 1 114 ? 7.891 17.571 -1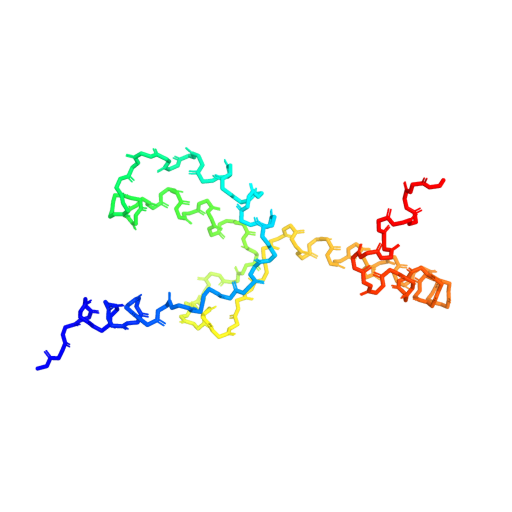8.938 1.00 49.22 114 ALA A C 1
ATOM 882 O O . ALA A 1 114 ? 7.958 17.096 -20.063 1.00 49.22 114 ALA A O 1
ATOM 883 N N . THR A 1 115 ? 6.727 17.625 -18.280 1.00 43.56 115 THR A N 1
ATOM 884 C CA . THR A 1 115 ? 5.448 17.122 -18.831 1.00 43.56 115 THR A CA 1
ATOM 885 C C . THR A 1 115 ? 4.585 18.215 -19.482 1.00 43.56 115 THR A C 1
ATOM 887 O O . THR A 1 115 ? 3.456 17.939 -19.879 1.00 43.56 115 THR A O 1
ATOM 890 N N . ARG A 1 116 ? 5.067 19.466 -19.552 1.00 37.59 116 ARG A N 1
ATOM 891 C CA . ARG A 1 116 ? 4.328 20.620 -20.115 1.00 37.59 116 ARG A CA 1
ATOM 892 C C . ARG A 1 116 ? 4.949 21.224 -21.382 1.00 37.59 116 ARG A C 1
ATOM 894 O O . ARG A 1 116 ? 4.545 22.320 -21.762 1.00 37.59 116 ARG A O 1
ATOM 901 N N . SER A 1 117 ? 5.902 20.547 -22.017 1.00 37.41 117 SER A N 1
ATOM 902 C CA . SER A 1 117 ? 6.477 20.953 -23.309 1.00 37.41 117 SER A CA 1
ATOM 903 C C . SER A 1 117 ? 6.053 20.012 -24.420 1.00 37.41 117 SER A C 1
ATOM 905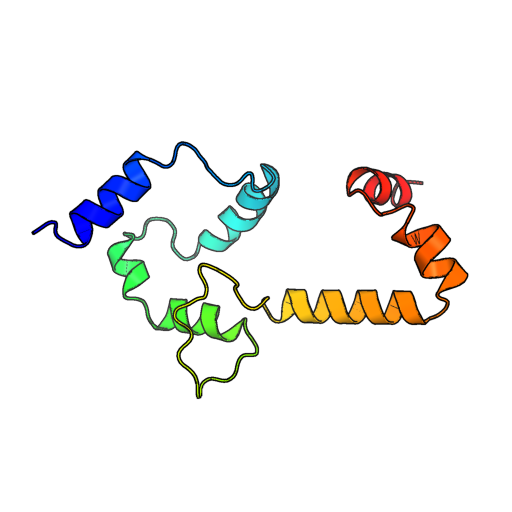 O O . SER A 1 117 ? 6.238 18.792 -24.202 1.00 37.41 117 SER A O 1
#

Sequence (117 aa):
MPTRRRFLGSLFAATATLPALKSDALARILPATRHVDGRRPEDVAQDEDFWREIQAAFDIDRGMINLNNGGVAPSPRVVNAAFQRYLAVSNQAPAITMWAWIESCSSAYRCSAATRS